Protein AF-A0A7S1RB06-F1 (afdb_monomer_lite)

Structure (mmCIF, N/CA/C/O backbone):
data_AF-A0A7S1RB06-F1
#
_entry.id   AF-A0A7S1RB06-F1
#
loop_
_atom_site.group_PDB
_atom_site.id
_atom_site.type_symbol
_atom_site.label_atom_id
_atom_site.label_alt_id
_atom_site.label_comp_id
_atom_site.label_asym_id
_atom_site.label_entity_id
_atom_site.label_seq_id
_atom_site.pdbx_PDB_ins_code
_atom_site.Cartn_x
_atom_site.Cartn_y
_atom_site.Cartn_z
_atom_site.occupancy
_atom_site.B_iso_or_equiv
_atom_site.auth_seq_id
_atom_site.auth_comp_id
_atom_site.auth_asym_id
_atom_site.auth_atom_id
_atom_site.pdbx_PDB_model_num
ATOM 1 N N . PHE A 1 1 ? 2.284 -8.587 -9.900 1.00 70.44 1 PHE A N 1
ATOM 2 C CA . PHE A 1 1 ? 1.677 -8.704 -11.245 1.00 70.44 1 PHE A CA 1
ATOM 3 C C . PHE A 1 1 ? 0.975 -7.401 -11.587 1.00 70.44 1 PHE A C 1
ATOM 5 O O . PHE A 1 1 ? 0.331 -6.863 -10.701 1.00 70.44 1 PHE A O 1
ATOM 12 N N . SER A 1 2 ? 1.090 -6.909 -12.823 1.00 77.81 2 SER A N 1
ATOM 13 C CA . SER A 1 2 ? 0.373 -5.729 -13.331 1.00 77.81 2 SER A CA 1
ATOM 14 C C . SER A 1 2 ? 0.086 -5.860 -14.829 1.00 77.81 2 SER A C 1
ATOM 16 O O . SER A 1 2 ? 0.966 -6.301 -15.564 1.00 77.81 2 SER A O 1
ATOM 18 N N . LYS A 1 3 ? -1.117 -5.483 -15.293 1.00 77.31 3 LYS A N 1
ATOM 19 C CA . LYS A 1 3 ? -1.528 -5.516 -16.718 1.00 77.31 3 LYS A CA 1
ATOM 20 C C . LYS A 1 3 ? -1.156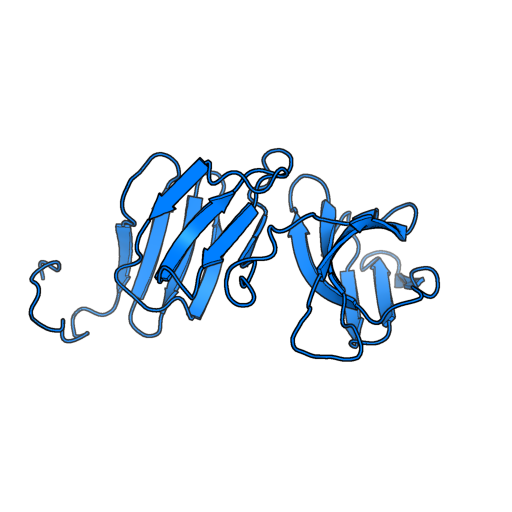 -6.823 -17.445 1.00 77.31 3 LYS A C 1
ATOM 22 O O . LYS A 1 3 ? -0.636 -6.814 -18.556 1.00 77.31 3 LYS A O 1
ATOM 27 N N . GLY A 1 4 ? -1.368 -7.964 -16.786 1.00 79.00 4 GLY A N 1
ATOM 28 C CA . GLY A 1 4 ? -1.037 -9.285 -17.335 1.00 79.00 4 GLY A CA 1
ATOM 29 C C . GLY A 1 4 ? 0.453 -9.645 -17.334 1.00 79.00 4 GLY A C 1
ATOM 30 O O . GLY A 1 4 ? 0.798 -10.718 -17.806 1.00 79.00 4 GLY A O 1
ATOM 31 N N . ARG A 1 5 ? 1.332 -8.803 -16.779 1.00 82.50 5 ARG A N 1
ATOM 32 C CA . ARG A 1 5 ? 2.780 -9.033 -16.682 1.00 82.50 5 ARG A CA 1
ATOM 33 C C . ARG A 1 5 ? 3.203 -9.309 -15.236 1.00 82.50 5 ARG A C 1
ATOM 35 O O . ARG A 1 5 ? 2.733 -8.669 -14.289 1.00 82.50 5 ARG A O 1
ATOM 42 N N . LEU A 1 6 ? 4.106 -10.265 -15.050 1.00 83.31 6 LEU A N 1
ATOM 43 C CA . LEU A 1 6 ? 4.879 -10.440 -13.824 1.00 83.31 6 LEU A CA 1
ATOM 44 C C . LEU A 1 6 ? 5.993 -9.399 -13.802 1.00 83.31 6 LEU A C 1
ATOM 46 O O . LEU A 1 6 ? 6.646 -9.185 -14.815 1.00 83.31 6 LEU A O 1
ATOM 50 N N . LEU A 1 7 ? 6.206 -8.766 -12.654 1.00 79.94 7 LEU A N 1
ATOM 51 C CA . LEU A 1 7 ? 7.289 -7.814 -12.445 1.00 79.94 7 LEU A CA 1
ATOM 52 C C . LEU A 1 7 ? 8.265 -8.410 -11.451 1.00 79.94 7 LEU A C 1
ATOM 54 O O . LEU A 1 7 ? 7.847 -8.908 -10.406 1.00 79.94 7 LEU A O 1
ATOM 58 N N . VAL A 1 8 ? 9.544 -8.346 -11.791 1.00 77.62 8 VAL A N 1
ATOM 59 C CA . VAL A 1 8 ? 10.641 -8.799 -10.943 1.00 77.62 8 VAL A CA 1
ATOM 60 C C . VAL A 1 8 ? 11.629 -7.654 -10.857 1.00 77.62 8 VAL A C 1
ATOM 62 O O . VAL A 1 8 ? 12.024 -7.103 -11.880 1.00 77.62 8 VAL A O 1
ATOM 65 N N . SER A 1 9 ? 12.009 -7.279 -9.642 1.00 75.69 9 SER A N 1
ATOM 66 C CA . SER A 1 9 ? 13.041 -6.273 -9.432 1.00 75.69 9 SER A CA 1
ATOM 67 C C . SER A 1 9 ? 14.115 -6.844 -8.527 1.00 75.69 9 SER A C 1
ATOM 69 O O . SER A 1 9 ? 13.812 -7.265 -7.413 1.00 75.69 9 SER A O 1
ATOM 71 N N . ASP A 1 10 ? 15.363 -6.815 -8.982 1.00 66.19 10 ASP A N 1
ATOM 72 C CA . ASP A 1 10 ? 16.464 -6.618 -8.046 1.00 66.19 10 ASP A CA 1
ATOM 73 C C . ASP A 1 10 ? 16.608 -5.102 -7.867 1.00 66.19 10 ASP A C 1
ATOM 75 O O . ASP A 1 10 ? 16.176 -4.339 -8.727 1.00 66.19 10 ASP A O 1
ATOM 79 N N . CYS A 1 11 ? 17.144 -4.616 -6.751 1.00 64.12 11 CYS A N 1
ATOM 80 C CA . CYS A 1 11 ? 17.207 -3.178 -6.461 1.00 64.12 11 CYS A CA 1
ATOM 81 C C . CYS A 1 11 ? 17.937 -2.329 -7.526 1.00 64.12 11 CYS A C 1
ATOM 83 O O . CYS A 1 11 ? 18.066 -1.130 -7.325 1.00 64.12 11 CYS A O 1
ATOM 85 N N . LYS A 1 12 ? 18.461 -2.915 -8.610 1.00 65.38 12 LYS A N 1
ATOM 86 C CA . LYS A 1 12 ? 19.150 -2.240 -9.714 1.00 65.38 12 LYS A CA 1
ATOM 87 C C . LYS A 1 12 ? 18.320 -2.219 -10.995 1.00 65.38 12 LYS A C 1
ATOM 89 O O . LYS A 1 12 ? 18.473 -1.293 -11.786 1.00 65.38 12 LYS A O 1
ATOM 94 N N . ARG A 1 13 ? 17.469 -3.223 -11.219 1.00 70.94 13 ARG A N 1
ATOM 95 C CA . ARG A 1 13 ? 16.702 -3.367 -12.455 1.00 70.94 13 ARG A CA 1
ATOM 96 C C . ARG A 1 13 ? 15.334 -3.969 -12.190 1.00 70.94 13 ARG A C 1
ATOM 98 O O . ARG A 1 13 ? 15.214 -5.006 -11.545 1.00 70.94 13 ARG A O 1
ATOM 105 N N . THR A 1 14 ? 14.315 -3.375 -12.801 1.00 75.56 14 THR A N 1
ATOM 106 C CA . THR A 1 14 ? 12.987 -3.980 -12.911 1.00 75.56 14 THR A CA 1
ATOM 107 C C . THR A 1 14 ? 12.806 -4.579 -14.306 1.00 75.56 14 THR A C 1
ATOM 109 O O . THR A 1 14 ? 12.973 -3.903 -15.325 1.00 75.56 14 THR A O 1
ATOM 112 N N . VAL A 1 15 ? 12.453 -5.859 -14.353 1.00 81.75 15 VAL A N 1
ATOM 113 C CA . VAL A 1 15 ? 12.083 -6.590 -15.568 1.00 81.75 15 VAL A CA 1
ATOM 114 C C . VAL A 1 15 ? 10.623 -7.008 -15.500 1.00 81.75 15 VAL A C 1
ATOM 116 O O . VAL A 1 15 ? 10.042 -7.155 -14.420 1.00 81.75 15 VAL A O 1
ATOM 119 N N . TRP A 1 16 ? 10.027 -7.208 -16.667 1.00 85.00 16 TRP A N 1
ATOM 120 C CA . TRP A 1 16 ? 8.689 -7.753 -16.796 1.00 85.00 16 TRP A CA 1
ATOM 121 C C . TRP A 1 16 ? 8.700 -9.022 -17.639 1.00 85.00 16 TRP A C 1
ATOM 123 O O . TRP A 1 16 ? 9.498 -9.159 -18.566 1.00 85.00 16 TRP A O 1
ATOM 133 N N . VAL A 1 17 ? 7.785 -9.930 -17.318 1.00 85.88 17 VAL A N 1
ATOM 134 C CA . VAL A 1 17 ? 7.569 -11.190 -18.030 1.00 85.88 17 VAL A CA 1
ATOM 135 C C . VAL A 1 17 ? 6.073 -11.354 -18.269 1.00 85.88 17 VAL A C 1
ATOM 137 O O . VAL A 1 17 ? 5.280 -11.259 -17.335 1.00 85.88 17 VAL A O 1
ATOM 140 N N . ASP A 1 18 ? 5.664 -11.589 -19.508 1.00 85.56 18 ASP A N 1
ATOM 141 C CA . ASP A 1 18 ? 4.329 -12.080 -19.829 1.00 85.56 18 ASP A CA 1
ATOM 142 C C . ASP A 1 18 ? 4.291 -13.590 -19.530 1.00 85.56 18 ASP A C 1
ATOM 144 O O . ASP A 1 18 ? 4.948 -14.372 -20.220 1.00 85.56 18 ASP A O 1
ATOM 148 N N . PRO A 1 19 ? 3.540 -14.035 -18.509 1.00 80.94 19 PRO A N 1
ATOM 149 C CA . PRO A 1 19 ? 3.508 -15.435 -18.103 1.00 80.94 19 PRO A CA 1
ATOM 150 C C . PRO A 1 19 ? 2.809 -16.344 -19.125 1.00 80.94 19 PRO A C 1
ATOM 152 O O . PRO A 1 19 ? 2.935 -17.560 -19.026 1.00 80.94 19 PRO A O 1
ATOM 155 N N . ARG A 1 20 ? 2.043 -15.789 -20.077 1.00 86.12 20 ARG A N 1
ATOM 156 C CA . ARG A 1 20 ? 1.318 -16.565 -21.096 1.00 86.12 20 ARG A CA 1
ATOM 157 C C . ARG A 1 20 ? 2.177 -16.818 -22.323 1.00 86.12 20 ARG A C 1
ATOM 159 O O . ARG A 1 20 ? 2.113 -17.898 -22.897 1.00 86.12 20 ARG A O 1
ATOM 166 N N . THR A 1 21 ? 2.940 -15.811 -22.736 1.00 90.06 21 THR A N 1
ATOM 167 C CA . THR A 1 21 ? 3.745 -15.866 -23.966 1.00 90.06 21 THR A CA 1
ATOM 168 C C . THR A 1 21 ? 5.227 -16.113 -23.701 1.00 90.06 21 THR A C 1
ATOM 170 O O . THR A 1 21 ? 5.957 -16.469 -24.621 1.00 90.06 21 THR A O 1
ATOM 173 N N . GLY A 1 22 ? 5.690 -15.911 -22.465 1.00 84.94 22 GLY A N 1
ATOM 174 C CA . GLY A 1 22 ? 7.111 -15.911 -22.119 1.00 84.94 22 GLY A CA 1
ATOM 175 C C . GLY A 1 22 ? 7.860 -14.673 -22.618 1.00 84.94 22 GLY A C 1
ATOM 176 O O . GLY A 1 22 ? 9.070 -14.574 -22.417 1.00 84.94 22 GLY A O 1
ATOM 177 N N . ALA A 1 23 ? 7.172 -13.721 -23.261 1.00 85.06 23 ALA A N 1
ATOM 178 C CA . ALA A 1 23 ? 7.786 -12.479 -23.699 1.00 85.06 23 ALA A CA 1
ATOM 179 C C . ALA A 1 23 ? 8.300 -11.704 -22.484 1.00 85.06 23 ALA A C 1
ATOM 181 O O . ALA A 1 23 ? 7.605 -11.566 -21.479 1.00 85.06 23 ALA A O 1
ATOM 182 N N . GLN A 1 24 ? 9.512 -11.177 -22.584 1.00 86.06 24 GLN A N 1
ATOM 183 C CA . GLN A 1 24 ? 10.132 -10.418 -21.509 1.00 86.06 24 GLN A CA 1
ATOM 184 C C . GLN A 1 24 ? 10.671 -9.097 -22.028 1.00 86.06 24 GLN A C 1
ATOM 186 O O . GLN A 1 24 ? 11.041 -8.964 -23.196 1.00 86.06 24 GLN A O 1
ATOM 191 N N . GLY A 1 25 ? 10.772 -8.134 -21.127 1.00 79.94 25 GLY A N 1
ATOM 192 C CA . GLY A 1 25 ? 11.461 -6.887 -21.385 1.00 79.94 25 GLY A CA 1
ATOM 193 C C . GLY A 1 25 ? 11.986 -6.292 -20.093 1.00 79.94 25 GLY A C 1
ATOM 194 O O . GLY A 1 25 ? 11.611 -6.684 -18.988 1.00 79.94 25 GLY A O 1
ATOM 195 N N . ALA A 1 26 ? 12.877 -5.328 -20.235 1.00 73.38 26 ALA A N 1
ATOM 196 C CA . ALA A 1 26 ? 13.285 -4.488 -19.129 1.00 73.38 26 ALA A CA 1
ATOM 197 C C . ALA A 1 26 ? 12.680 -3.107 -19.317 1.00 73.38 26 ALA A C 1
ATOM 199 O O . ALA A 1 26 ? 12.458 -2.678 -20.453 1.00 73.38 26 ALA A O 1
ATOM 200 N N . GLY A 1 27 ? 12.455 -2.410 -18.209 1.00 63.72 27 GLY A N 1
ATOM 201 C CA . GLY A 1 27 ? 12.364 -0.965 -18.304 1.00 63.72 27 GLY A CA 1
ATOM 202 C C . GLY A 1 27 ? 13.617 -0.385 -18.927 1.00 63.72 27 GLY A C 1
ATOM 203 O O . GLY A 1 27 ? 14.691 -0.987 -18.828 1.00 63.72 27 GLY A O 1
ATOM 204 N N . ALA A 1 28 ? 13.474 0.777 -19.569 1.00 56.31 28 ALA A N 1
ATOM 205 C CA . ALA A 1 28 ? 14.625 1.621 -19.868 1.00 56.31 28 ALA A CA 1
ATOM 206 C C . ALA A 1 28 ? 15.500 1.703 -18.610 1.00 56.31 28 ALA A C 1
ATOM 208 O O . ALA A 1 28 ? 14.946 1.712 -17.510 1.00 56.31 28 ALA A O 1
ATOM 209 N N . GLU A 1 29 ? 16.830 1.702 -18.765 1.00 53.75 29 GLU A N 1
ATOM 210 C CA . GLU A 1 29 ? 17.752 1.870 -17.639 1.00 53.75 29 GLU A CA 1
ATOM 211 C C . GLU A 1 29 ? 17.334 3.113 -16.863 1.00 53.75 29 GLU A C 1
ATOM 213 O O . GLU A 1 29 ? 17.559 4.251 -17.278 1.00 53.75 29 GLU A O 1
ATOM 218 N N . THR A 1 30 ? 16.622 2.895 -15.765 1.00 53.47 30 THR A N 1
ATOM 219 C CA . THR A 1 30 ? 16.198 3.980 -14.914 1.00 53.47 30 THR A CA 1
ATOM 220 C C . THR A 1 30 ? 17.470 4.529 -14.287 1.00 53.47 30 THR A C 1
ATOM 222 O O . THR A 1 30 ? 18.250 3.750 -13.734 1.00 53.47 30 THR A O 1
ATOM 225 N N . PRO A 1 31 ? 17.712 5.847 -14.355 1.00 51.81 31 PRO A N 1
ATOM 226 C CA . PRO A 1 31 ? 18.958 6.446 -13.877 1.00 51.81 31 PRO A CA 1
ATOM 227 C C . PRO A 1 31 ? 19.175 6.263 -12.365 1.00 51.81 31 PRO A C 1
ATOM 229 O O . PRO A 1 31 ? 20.254 6.548 -11.854 1.00 51.81 31 PRO A O 1
ATOM 232 N N . SER A 1 32 ? 18.161 5.776 -11.648 1.00 57.62 32 SER A N 1
ATOM 233 C CA . SER A 1 32 ? 18.187 5.477 -10.223 1.00 57.62 32 SER A CA 1
ATOM 234 C C . SER A 1 32 ? 17.749 4.032 -9.943 1.00 57.62 32 SER A C 1
ATOM 236 O O . SER A 1 32 ? 16.794 3.562 -10.564 1.00 57.62 32 SER A O 1
ATOM 238 N N . PRO A 1 33 ? 18.387 3.342 -8.981 1.00 65.44 33 PRO A N 1
ATOM 239 C CA . PRO A 1 33 ? 17.925 2.046 -8.513 1.00 65.44 33 PRO A CA 1
ATOM 240 C C . PRO A 1 33 ? 16.522 2.173 -7.905 1.00 65.44 33 PRO A C 1
ATOM 242 O O . PRO A 1 33 ? 16.256 3.073 -7.104 1.00 65.44 33 PRO A O 1
ATOM 245 N N . HIS A 1 34 ? 15.620 1.273 -8.290 1.00 69.88 34 HIS A N 1
ATOM 246 C CA . HIS A 1 34 ? 14.243 1.242 -7.808 1.00 69.88 34 HIS A CA 1
ATOM 247 C C . HIS A 1 34 ? 13.958 -0.080 -7.097 1.00 69.88 34 HIS A C 1
ATOM 249 O O . HIS A 1 34 ? 14.398 -1.143 -7.539 1.00 69.88 34 HIS A O 1
ATOM 255 N N . ARG A 1 35 ? 13.185 -0.020 -6.011 1.00 74.44 35 ARG A N 1
ATOM 256 C CA . ARG A 1 35 ? 12.575 -1.197 -5.382 1.00 74.44 35 ARG A CA 1
ATOM 257 C C . ARG A 1 35 ? 11.084 -1.185 -5.666 1.00 74.44 35 ARG A C 1
ATOM 259 O O . ARG A 1 35 ? 10.418 -0.185 -5.411 1.00 74.44 35 ARG A O 1
ATOM 266 N N . LEU A 1 36 ? 10.572 -2.285 -6.210 1.00 74.38 36 LEU A N 1
ATOM 267 C CA . LEU A 1 36 ? 9.138 -2.470 -6.396 1.00 74.38 36 LEU A CA 1
ATOM 268 C C . LEU A 1 36 ? 8.467 -2.601 -5.027 1.00 74.38 36 LEU A C 1
ATOM 270 O O . LEU A 1 36 ? 8.826 -3.490 -4.261 1.00 74.38 36 LEU A O 1
ATOM 274 N N . GLU A 1 37 ? 7.516 -1.714 -4.742 1.00 75.19 37 GLU A N 1
ATOM 275 C CA . GLU A 1 37 ? 6.789 -1.692 -3.467 1.00 75.19 37 GLU A CA 1
ATOM 276 C C . GLU A 1 37 ? 5.395 -2.292 -3.631 1.00 75.19 37 GLU A C 1
ATOM 278 O O . GLU A 1 37 ? 4.999 -3.206 -2.915 1.00 75.19 37 GLU A O 1
ATOM 283 N N . SER A 1 38 ? 4.631 -1.787 -4.603 1.00 75.06 38 SER A N 1
ATOM 284 C CA . SER A 1 38 ? 3.219 -2.136 -4.736 1.00 75.06 38 SER A CA 1
ATOM 285 C C . SER A 1 38 ? 2.712 -1.952 -6.163 1.00 75.06 38 SER A C 1
ATOM 287 O O . SER A 1 38 ? 3.318 -1.254 -6.979 1.00 75.06 38 SER A O 1
ATOM 289 N N . VAL A 1 39 ? 1.570 -2.571 -6.461 1.00 74.19 39 VAL A N 1
ATOM 290 C CA . VAL A 1 39 ? 0.853 -2.433 -7.731 1.00 74.19 39 VAL A CA 1
ATOM 291 C C . VAL A 1 39 ? -0.593 -2.062 -7.437 1.00 74.19 39 VAL A C 1
ATOM 293 O O . VAL A 1 39 ? -1.250 -2.723 -6.636 1.00 74.19 39 VAL A O 1
ATOM 296 N N . ASN A 1 40 ? -1.105 -1.039 -8.116 1.00 73.12 40 ASN A N 1
ATOM 297 C CA . ASN A 1 40 ? -2.524 -0.724 -8.117 1.00 73.12 40 ASN A CA 1
ATOM 298 C C . ASN A 1 40 ? -3.272 -1.793 -8.942 1.00 73.12 40 ASN A C 1
ATOM 300 O O . ASN A 1 40 ? -3.059 -1.878 -10.155 1.00 73.12 40 ASN A O 1
ATOM 304 N N . PRO A 1 41 ? -4.143 -2.614 -8.328 1.00 66.25 41 PRO A N 1
ATOM 305 C CA . PRO A 1 41 ? -4.800 -3.719 -9.024 1.00 66.25 41 PRO A CA 1
ATOM 306 C C . PRO A 1 41 ? -5.834 -3.254 -10.061 1.00 66.25 41 PRO A C 1
ATOM 308 O O . PRO A 1 41 ? -6.178 -4.026 -10.952 1.00 66.25 41 PRO A O 1
ATOM 311 N N . VAL A 1 42 ? -6.316 -2.010 -9.960 1.00 67.19 42 VAL A N 1
ATOM 312 C CA . VAL A 1 42 ? -7.327 -1.435 -10.858 1.00 67.19 42 VAL A CA 1
ATOM 313 C C . VAL A 1 42 ? -6.663 -0.772 -12.062 1.00 67.19 42 VAL A C 1
ATOM 315 O O . VAL A 1 42 ? -6.984 -1.089 -13.205 1.00 67.19 42 VAL A O 1
ATOM 318 N N . THR A 1 43 ? -5.712 0.135 -11.821 1.00 72.06 43 THR A N 1
ATOM 319 C CA . THR A 1 43 ? -5.066 0.915 -12.895 1.00 72.06 43 THR A CA 1
ATOM 320 C C . THR A 1 43 ? -3.865 0.194 -13.513 1.00 72.06 43 THR A C 1
ATOM 322 O O . THR A 1 43 ? -3.438 0.511 -14.627 1.00 72.06 43 THR A O 1
ATOM 325 N N . GLY A 1 44 ? -3.294 -0.780 -12.800 1.00 72.38 44 GLY A N 1
ATOM 326 C CA . GLY A 1 44 ? -2.026 -1.410 -13.157 1.00 72.38 44 GLY A CA 1
ATOM 327 C C . GLY A 1 44 ? -0.810 -0.495 -12.965 1.00 72.38 44 GLY A C 1
ATOM 328 O O . GLY A 1 44 ? 0.284 -0.817 -13.438 1.00 72.38 44 GLY A O 1
ATOM 329 N N . GLU A 1 45 ? -0.966 0.652 -12.304 1.00 76.56 45 GLU A N 1
ATOM 330 C CA . GLU A 1 45 ? 0.170 1.497 -11.935 1.00 76.56 45 GLU A CA 1
ATOM 331 C C . GLU A 1 45 ? 1.066 0.785 -10.922 1.00 76.56 45 GLU A C 1
ATOM 333 O O . GLU A 1 45 ? 0.596 0.060 -10.045 1.00 76.56 45 GLU A O 1
ATOM 338 N N . VAL A 1 46 ? 2.371 1.010 -11.032 1.00 78.06 46 VAL A N 1
ATOM 339 C CA . VAL A 1 46 ? 3.367 0.407 -10.144 1.00 78.06 46 VAL A CA 1
ATOM 340 C C . VAL A 1 46 ? 4.013 1.505 -9.320 1.00 78.06 46 VAL A C 1
ATOM 342 O O . VAL A 1 46 ? 4.471 2.502 -9.878 1.00 78.06 46 VAL A O 1
ATOM 345 N N . LEU A 1 47 ? 4.060 1.320 -8.003 1.00 76.94 47 LEU A N 1
ATOM 346 C CA . LEU A 1 47 ? 4.835 2.170 -7.108 1.00 76.94 47 LEU A CA 1
ATOM 347 C C . LEU A 1 47 ? 6.220 1.584 -6.929 1.00 76.94 47 LEU A C 1
ATOM 349 O O . LEU A 1 47 ? 6.374 0.405 -6.593 1.00 76.94 47 LEU A O 1
ATOM 353 N N . VAL A 1 48 ? 7.211 2.448 -7.078 1.00 76.50 48 VAL A N 1
ATOM 354 C CA . VAL A 1 48 ? 8.584 2.136 -6.725 1.00 76.50 48 VAL A CA 1
ATOM 355 C C . VAL A 1 48 ? 9.119 3.110 -5.692 1.00 76.50 48 VAL A C 1
ATOM 357 O O . VAL A 1 48 ? 8.800 4.302 -5.711 1.00 76.50 48 VAL A O 1
ATOM 360 N N . ALA A 1 49 ? 9.959 2.592 -4.805 1.00 75.19 49 ALA A N 1
ATOM 361 C CA . ALA A 1 49 ? 10.840 3.398 -3.984 1.00 75.19 49 ALA A CA 1
ATOM 362 C C . ALA A 1 49 ? 12.127 3.682 -4.771 1.00 75.19 49 ALA A C 1
ATOM 364 O O . ALA A 1 49 ? 12.791 2.767 -5.260 1.00 75.19 49 ALA A O 1
ATOM 365 N N . ASN A 1 50 ? 12.470 4.957 -4.903 1.00 73.88 50 ASN A N 1
ATOM 366 C CA . ASN A 1 50 ? 13.715 5.442 -5.479 1.00 73.88 50 ASN A CA 1
ATOM 367 C C . ASN A 1 50 ? 14.807 5.318 -4.419 1.00 73.88 50 ASN A C 1
ATOM 369 O O . ASN A 1 50 ? 14.821 6.058 -3.429 1.00 73.88 50 ASN A O 1
ATOM 373 N N . ILE A 1 51 ? 15.729 4.386 -4.631 1.00 67.06 51 ILE A N 1
ATOM 374 C CA . ILE A 1 51 ? 16.852 4.153 -3.735 1.00 67.06 51 ILE A CA 1
ATOM 375 C C . ILE A 1 51 ? 17.971 5.113 -4.153 1.00 67.06 51 ILE A C 1
ATOM 377 O O . ILE A 1 51 ? 18.807 4.803 -4.996 1.00 67.06 51 ILE A O 1
ATOM 381 N N . GLY A 1 52 ? 17.978 6.322 -3.589 1.00 62.41 52 GLY A N 1
ATOM 382 C CA . GLY A 1 52 ? 19.175 7.165 -3.610 1.00 62.41 52 GLY A CA 1
ATOM 383 C C . GLY A 1 52 ? 20.294 6.541 -2.764 1.00 62.41 52 GLY A C 1
ATOM 384 O O . GLY A 1 52 ? 20.035 5.711 -1.895 1.00 62.41 52 GLY A O 1
ATOM 385 N N . SER A 1 53 ? 21.548 6.960 -2.963 1.00 46.38 53 SER A N 1
ATOM 386 C CA . SER A 1 53 ? 22.724 6.440 -2.235 1.00 46.38 53 SER A CA 1
ATOM 387 C C . SER A 1 53 ? 22.743 6.738 -0.724 1.00 46.38 53 SER A C 1
ATOM 389 O O . SER A 1 53 ? 23.716 6.415 -0.048 1.00 46.38 53 SER A O 1
ATOM 391 N N . ALA A 1 54 ? 21.690 7.349 -0.178 1.00 51.09 54 ALA A N 1
ATOM 392 C CA . ALA A 1 54 ? 21.517 7.585 1.245 1.00 51.09 54 ALA A CA 1
ATOM 393 C C . ALA A 1 54 ? 20.132 7.086 1.679 1.00 51.09 54 ALA A C 1
ATOM 395 O O . ALA A 1 54 ? 19.106 7.623 1.265 1.00 51.09 54 ALA A O 1
ATOM 396 N N . VAL A 1 55 ? 20.131 6.083 2.560 1.00 49.31 55 VAL A N 1
ATOM 397 C CA . VAL A 1 55 ? 18.957 5.424 3.169 1.00 49.31 55 VAL A CA 1
ATOM 398 C C . VAL A 1 55 ? 17.966 6.421 3.800 1.00 49.31 55 VAL A C 1
ATOM 400 O O . VAL A 1 55 ? 16.797 6.102 3.979 1.00 49.31 55 VAL A O 1
ATOM 403 N N . ALA A 1 56 ? 18.407 7.647 4.095 1.00 49.78 56 ALA A N 1
ATOM 404 C CA . ALA A 1 56 ? 17.608 8.680 4.747 1.00 49.78 56 ALA A CA 1
ATOM 405 C C . ALA A 1 56 ? 16.559 9.368 3.848 1.00 49.78 56 ALA A C 1
ATOM 407 O O . ALA A 1 56 ? 15.614 9.932 4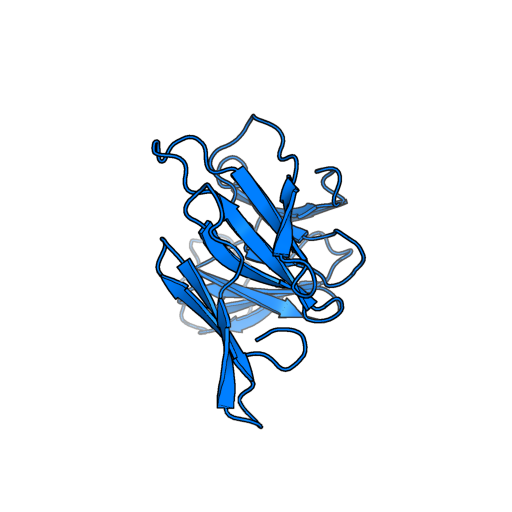.386 1.00 49.78 56 ALA A O 1
ATOM 408 N N . ASN A 1 57 ? 16.686 9.319 2.513 1.00 56.16 57 ASN A N 1
ATOM 409 C CA . ASN A 1 57 ? 15.804 10.057 1.593 1.00 56.16 57 ASN A CA 1
ATOM 410 C C . ASN A 1 57 ? 15.219 9.143 0.508 1.00 56.16 57 ASN A C 1
ATOM 412 O O . ASN A 1 57 ? 15.448 9.346 -0.688 1.00 56.16 57 ASN A O 1
ATOM 416 N N . LEU A 1 58 ? 14.460 8.124 0.918 1.00 59.62 58 LEU A N 1
ATOM 417 C CA . LEU A 1 58 ? 13.609 7.403 -0.025 1.00 59.62 58 LEU A CA 1
ATOM 418 C C . LEU A 1 58 ? 12.585 8.390 -0.595 1.00 59.62 58 LEU A C 1
ATOM 420 O O . LEU A 1 58 ? 11.879 9.081 0.137 1.00 59.62 58 LEU A O 1
ATOM 424 N N . SER A 1 59 ? 12.543 8.489 -1.919 1.00 68.19 59 SER A N 1
ATOM 425 C CA . SER A 1 59 ? 11.450 9.147 -2.633 1.00 68.19 59 SER A CA 1
ATOM 426 C C . SER A 1 59 ? 10.670 8.083 -3.384 1.00 68.19 59 SER A C 1
ATOM 428 O O . SER A 1 59 ? 11.197 7.010 -3.654 1.00 68.19 59 SER A O 1
ATOM 430 N N . TRP A 1 60 ? 9.413 8.348 -3.715 1.00 75.69 60 TRP A N 1
ATOM 431 C CA . TRP A 1 60 ? 8.587 7.378 -4.422 1.00 75.69 60 TRP A CA 1
ATOM 432 C C . TRP A 1 60 ? 8.251 7.890 -5.807 1.00 75.69 60 TRP A C 1
ATOM 434 O O . TRP A 1 60 ? 8.163 9.097 -6.057 1.00 75.69 60 TRP A O 1
ATOM 444 N N . SER A 1 61 ? 8.074 6.969 -6.738 1.00 77.31 61 SER A N 1
ATOM 445 C CA . SER A 1 61 ? 7.641 7.289 -8.090 1.00 77.31 61 SER A CA 1
ATOM 446 C C . SER A 1 61 ? 6.664 6.244 -8.587 1.00 77.31 61 SER A C 1
ATOM 448 O O . SER A 1 61 ? 6.750 5.066 -8.242 1.00 77.31 61 SER A O 1
ATOM 450 N N . LYS A 1 62 ? 5.710 6.693 -9.395 1.00 79.00 62 LYS A N 1
ATOM 451 C CA . LYS A 1 62 ? 4.881 5.798 -10.192 1.00 79.00 62 LYS A CA 1
ATOM 452 C C . LYS A 1 62 ? 5.632 5.457 -11.468 1.00 79.00 62 LYS A C 1
ATOM 454 O O . LYS A 1 62 ? 6.209 6.356 -12.076 1.00 79.00 62 LYS A O 1
ATOM 459 N N . ILE A 1 63 ? 5.585 4.198 -11.886 1.00 78.25 63 ILE A N 1
ATOM 460 C CA . ILE A 1 63 ? 6.057 3.766 -13.202 1.00 78.25 63 ILE A CA 1
ATOM 461 C C . ILE A 1 63 ? 4.843 3.513 -14.090 1.00 78.25 63 ILE A C 1
ATOM 463 O O . ILE A 1 63 ? 3.987 2.679 -13.774 1.00 78.25 63 ILE A O 1
ATOM 467 N N . ASN A 1 64 ? 4.780 4.212 -15.223 1.00 77.12 64 ASN A N 1
ATOM 468 C CA . ASN A 1 64 ? 3.876 3.840 -16.301 1.00 77.12 64 ASN A CA 1
ATOM 469 C C . ASN A 1 64 ? 4.435 2.591 -16.998 1.00 77.12 64 ASN A C 1
ATOM 471 O O . ASN A 1 64 ? 5.504 2.638 -17.590 1.00 77.12 64 ASN A O 1
ATOM 475 N N . MET A 1 65 ? 3.718 1.472 -16.945 1.00 73.31 65 MET A N 1
ATOM 476 C CA . MET A 1 65 ? 4.208 0.189 -17.470 1.00 73.31 65 MET A CA 1
ATOM 477 C C . MET A 1 65 ? 4.277 0.090 -19.000 1.00 73.31 65 MET A C 1
ATOM 479 O O . MET A 1 65 ? 4.872 -0.856 -19.522 1.00 73.31 65 MET A O 1
ATOM 483 N N . ASP A 1 66 ? 3.658 1.029 -19.712 1.00 73.94 66 ASP A N 1
ATOM 484 C CA . ASP A 1 66 ? 3.653 1.068 -21.173 1.00 73.94 66 ASP A CA 1
ATOM 485 C C . ASP A 1 66 ? 4.809 1.929 -21.698 1.00 73.94 66 ASP A C 1
ATOM 487 O O . ASP A 1 66 ? 5.452 1.561 -22.679 1.00 73.94 66 ASP A O 1
ATOM 491 N N . THR A 1 67 ? 5.120 3.038 -21.016 1.00 75.88 67 THR A N 1
ATOM 492 C CA . THR A 1 67 ? 6.172 3.986 -21.431 1.00 75.88 67 THR A CA 1
ATOM 493 C C . THR A 1 67 ? 7.440 3.942 -20.585 1.00 75.88 67 THR A C 1
ATOM 495 O O . THR A 1 67 ? 8.442 4.536 -20.968 1.00 75.88 67 THR A O 1
ATOM 498 N N . TRP A 1 68 ? 7.402 3.284 -19.426 1.00 73.44 68 TRP A N 1
ATOM 499 C CA . TRP A 1 68 ? 8.436 3.317 -18.382 1.00 73.44 68 TRP A CA 1
ATOM 500 C C . TRP A 1 68 ? 8.751 4.706 -17.825 1.00 73.44 68 T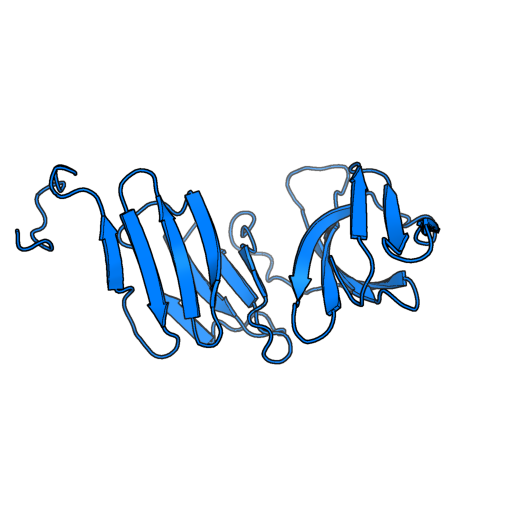RP A C 1
ATOM 502 O O . TRP A 1 68 ? 9.708 4.869 -17.070 1.00 73.44 68 TRP A O 1
ATOM 512 N N . ALA A 1 69 ? 7.925 5.705 -18.142 1.00 77.94 69 ALA A N 1
ATOM 513 C CA . ALA A 1 69 ? 8.056 7.033 -17.575 1.00 77.94 69 ALA A CA 1
ATOM 514 C C . ALA A 1 69 ? 7.804 6.982 -16.065 1.00 77.94 69 ALA A C 1
ATOM 516 O O . ALA A 1 69 ? 6.840 6.357 -15.603 1.00 77.94 69 ALA A O 1
ATOM 517 N N . THR A 1 70 ? 8.671 7.655 -15.312 1.00 77.12 70 THR A N 1
ATOM 518 C CA . THR A 1 70 ? 8.535 7.799 -13.868 1.00 77.12 70 THR A CA 1
ATOM 519 C C . THR A 1 70 ? 7.913 9.149 -13.531 1.00 77.12 70 THR A C 1
ATOM 521 O O . THR A 1 70 ? 8.343 10.192 -14.022 1.00 77.12 70 THR A O 1
ATOM 524 N N . THR A 1 71 ? 6.895 9.134 -12.674 1.00 80.56 71 THR A N 1
ATOM 525 C CA . THR A 1 71 ? 6.271 10.355 -12.150 1.00 80.56 71 THR A CA 1
ATOM 526 C C . THR A 1 71 ? 6.521 10.424 -10.645 1.00 80.56 71 THR A C 1
ATOM 528 O O . THR A 1 71 ? 6.065 9.527 -9.925 1.00 80.56 71 THR A O 1
ATOM 531 N N . PRO A 1 72 ? 7.232 11.452 -10.141 1.00 77.00 72 PRO A N 1
ATOM 532 C CA . PRO A 1 72 ? 7.485 11.603 -8.715 1.00 77.00 72 PRO A CA 1
ATOM 533 C C . PRO A 1 72 ? 6.192 11.712 -7.912 1.00 77.00 72 PRO A C 1
ATOM 535 O O . PRO A 1 72 ? 5.297 12.488 -8.244 1.00 77.00 72 PRO A O 1
ATOM 538 N N . VAL A 1 73 ? 6.134 10.985 -6.802 1.00 73.62 73 VAL A N 1
ATOM 539 C CA . VAL A 1 73 ? 5.073 11.109 -5.807 1.00 73.62 73 VAL A CA 1
ATOM 540 C C . VAL A 1 73 ? 5.588 12.040 -4.717 1.00 73.62 73 VAL A C 1
ATOM 542 O O . VAL A 1 73 ? 6.491 11.685 -3.958 1.00 73.62 73 VAL A O 1
ATOM 545 N N . LYS A 1 74 ? 5.041 13.258 -4.642 1.00 63.19 74 LYS A N 1
ATOM 546 C CA . LYS A 1 74 ? 5.394 14.198 -3.572 1.00 63.19 74 LYS A CA 1
ATOM 547 C C . LYS A 1 74 ? 4.859 13.670 -2.241 1.00 63.19 74 LYS A C 1
ATOM 549 O O . LYS A 1 74 ? 3.655 13.692 -1.996 1.00 63.19 74 LYS A O 1
ATOM 554 N N . LEU A 1 75 ? 5.763 13.227 -1.373 1.00 56.66 75 LEU A N 1
ATOM 555 C CA . LEU A 1 75 ? 5.491 13.070 0.054 1.00 56.66 75 LEU A CA 1
ATOM 556 C C . LEU A 1 75 ? 6.019 14.310 0.780 1.00 56.66 75 LEU A C 1
ATOM 558 O O . LEU A 1 75 ? 7.057 14.854 0.398 1.00 56.66 75 LEU A O 1
ATOM 562 N N . ARG A 1 76 ? 5.286 14.814 1.780 1.00 49.38 76 ARG A N 1
ATOM 563 C CA . ARG A 1 76 ? 5.756 15.973 2.552 1.00 49.38 76 ARG A CA 1
ATOM 564 C C . ARG A 1 76 ? 7.025 15.591 3.338 1.00 49.38 76 ARG A C 1
ATOM 566 O O . ARG A 1 76 ? 7.090 14.460 3.806 1.00 49.38 76 ARG A O 1
ATOM 573 N N . PRO A 1 77 ? 8.000 16.506 3.516 1.00 40.41 77 PRO A N 1
ATOM 574 C CA . PRO A 1 77 ? 9.340 16.173 4.020 1.00 40.41 77 PRO A CA 1
ATOM 575 C C . PRO A 1 77 ? 9.445 15.995 5.542 1.00 40.41 77 PRO A C 1
ATOM 577 O O . PRO A 1 77 ? 10.550 15.866 6.056 1.00 40.41 77 PRO A O 1
ATOM 580 N N . CYS A 1 78 ? 8.333 16.028 6.275 1.00 37.59 78 CYS A N 1
ATOM 581 C CA . CYS A 1 78 ? 8.334 15.744 7.705 1.00 37.59 78 CYS A CA 1
ATOM 582 C C . CYS A 1 78 ? 7.741 14.360 7.932 1.00 37.59 78 CYS A C 1
ATOM 584 O O . CYS A 1 78 ? 6.694 14.058 7.367 1.00 37.59 78 CYS A O 1
ATOM 586 N N . GLU A 1 79 ? 8.373 13.620 8.840 1.00 37.88 79 GLU A N 1
ATOM 587 C CA . GLU A 1 79 ? 8.008 12.298 9.360 1.00 37.88 79 GLU A CA 1
ATOM 588 C C . GLU A 1 79 ? 8.714 11.129 8.664 1.00 37.88 79 GLU A C 1
ATOM 590 O O . GLU A 1 79 ? 8.691 10.971 7.446 1.00 37.88 79 GLU A O 1
ATOM 595 N N . GLU A 1 80 ? 9.397 10.351 9.508 1.00 41.78 80 GLU A N 1
ATOM 596 C CA . GLU A 1 80 ? 10.096 9.096 9.244 1.00 41.78 80 GLU A CA 1
ATOM 597 C C . GLU A 1 80 ? 9.449 8.287 8.121 1.00 41.78 80 GLU A C 1
ATOM 599 O O . GLU A 1 80 ? 8.236 8.086 8.138 1.00 41.78 80 GLU A O 1
ATOM 604 N N . VAL A 1 81 ? 10.291 7.835 7.181 1.00 45.00 81 VAL A N 1
ATOM 605 C CA . VAL A 1 81 ? 10.005 6.932 6.054 1.00 45.00 81 VAL A CA 1
ATOM 606 C C . VAL A 1 81 ? 8.643 6.238 6.208 1.00 45.00 81 VAL A C 1
ATOM 608 O O . VAL A 1 81 ? 8.550 5.228 6.907 1.00 45.00 81 VAL A O 1
ATOM 611 N N . PRO A 1 82 ? 7.564 6.780 5.614 1.00 50.84 82 PRO A N 1
ATOM 612 C CA . PRO A 1 82 ? 6.282 6.109 5.662 1.00 50.84 82 PRO A CA 1
ATOM 613 C C . PRO A 1 82 ? 6.392 4.841 4.825 1.00 50.84 82 PRO A C 1
ATOM 615 O O . PRO A 1 82 ? 6.621 4.914 3.615 1.00 50.84 82 PRO A O 1
ATOM 618 N N . ASP A 1 83 ? 6.188 3.689 5.457 1.00 64.50 83 ASP A N 1
ATOM 619 C CA . ASP A 1 83 ? 5.916 2.461 4.724 1.00 64.50 83 ASP A CA 1
ATOM 620 C C . ASP A 1 83 ? 4.551 2.658 4.065 1.00 64.50 83 ASP A C 1
ATOM 622 O O . ASP A 1 83 ? 3.488 2.527 4.684 1.00 64.50 83 ASP A O 1
ATOM 626 N N . ILE A 1 84 ? 4.573 3.097 2.805 1.00 65.50 84 ILE A N 1
ATOM 627 C CA . ILE A 1 84 ? 3.398 3.019 1.951 1.00 65.50 84 ILE A CA 1
ATOM 628 C C . ILE A 1 84 ? 3.098 1.534 1.829 1.00 65.50 84 ILE A C 1
ATOM 630 O O . ILE A 1 84 ? 3.860 0.791 1.220 1.00 65.50 84 ILE A O 1
ATOM 634 N N . LEU A 1 85 ? 1.991 1.118 2.430 1.00 73.06 85 LEU A N 1
ATOM 635 C CA . LEU A 1 85 ? 1.625 -0.283 2.483 1.00 73.06 85 LEU A CA 1
ATOM 636 C C . LEU A 1 85 ? 0.991 -0.696 1.153 1.00 73.06 85 LEU A C 1
ATOM 638 O O . LEU A 1 85 ? 1.322 -1.742 0.604 1.00 73.06 85 LEU A O 1
ATOM 642 N N . LEU A 1 86 ? 0.043 0.101 0.641 1.00 78.44 86 LEU A N 1
ATOM 643 C CA . LEU A 1 86 ? -0.861 -0.317 -0.438 1.00 78.44 86 LEU A CA 1
ATOM 644 C C . LEU A 1 86 ? -1.425 0.891 -1.210 1.00 78.44 86 LEU A C 1
ATOM 646 O O . LEU A 1 86 ? -1.564 1.979 -0.652 1.00 78.44 86 LEU A O 1
ATOM 650 N N . PHE A 1 87 ? -1.857 0.695 -2.458 1.00 79.88 87 PHE A N 1
ATOM 651 C CA . PHE A 1 87 ? -2.825 1.593 -3.116 1.00 79.88 87 PHE A CA 1
ATOM 652 C C . PHE A 1 87 ? -4.252 1.188 -2.777 1.00 79.88 87 PHE A C 1
ATOM 654 O O . PHE A 1 87 ? -4.479 0.010 -2.543 1.00 79.88 87 PHE A O 1
ATOM 661 N N . THR A 1 88 ? -5.217 2.114 -2.813 1.00 80.25 88 THR A N 1
ATOM 662 C CA . THR A 1 88 ? -6.639 1.755 -2.624 1.00 80.25 88 THR A CA 1
ATOM 663 C C . THR A 1 88 ? -7.351 1.363 -3.920 1.00 80.25 88 THR A C 1
ATOM 665 O O . THR A 1 88 ? -8.468 0.853 -3.881 1.00 80.25 88 THR A O 1
ATOM 668 N N . GLY A 1 89 ? -6.738 1.620 -5.080 1.00 72.06 89 GLY A N 1
ATOM 669 C CA . GLY A 1 89 ? -7.385 1.446 -6.382 1.00 72.06 89 GLY A CA 1
ATOM 670 C C . GLY A 1 89 ? -8.408 2.534 -6.730 1.00 72.06 89 GLY A C 1
ATOM 671 O O . GLY A 1 89 ? -8.991 2.475 -7.811 1.00 72.06 89 GLY A O 1
ATOM 672 N N . ARG A 1 90 ? -8.611 3.527 -5.851 1.00 76.62 90 ARG A N 1
ATOM 673 C CA . ARG A 1 90 ? -9.459 4.703 -6.083 1.00 76.62 90 ARG A CA 1
ATOM 674 C C . ARG A 1 90 ? -8.567 5.901 -6.388 1.00 76.62 90 ARG A C 1
ATOM 676 O O . ARG A 1 90 ? -7.880 6.403 -5.504 1.00 76.62 90 ARG A O 1
ATOM 683 N N . ASP A 1 91 ? -8.550 6.323 -7.647 1.00 76.81 91 ASP A N 1
ATOM 684 C CA . ASP A 1 91 ? -7.697 7.412 -8.128 1.00 76.81 91 ASP A CA 1
ATOM 685 C C . ASP A 1 91 ? -6.224 7.237 -7.701 1.00 76.81 91 ASP A C 1
ATOM 687 O O . ASP A 1 91 ? -5.606 6.197 -7.936 1.00 76.81 91 ASP A O 1
ATOM 691 N N . GLU A 1 92 ? -5.651 8.260 -7.064 1.00 73.38 92 GLU A N 1
ATOM 692 C CA . GLU A 1 92 ? -4.275 8.280 -6.567 1.00 73.38 92 GLU A CA 1
ATOM 693 C C . GLU A 1 92 ? -4.168 8.014 -5.060 1.00 73.38 92 GLU A C 1
ATOM 695 O O . GLU A 1 92 ? -3.145 8.317 -4.436 1.00 73.38 92 GLU A O 1
ATOM 700 N N . GLU A 1 93 ? -5.228 7.486 -4.456 1.00 84.69 93 GLU A N 1
ATOM 701 C CA . GLU A 1 93 ? -5.254 7.216 -3.032 1.00 84.69 93 GLU A CA 1
ATOM 702 C C . GLU A 1 93 ? -4.381 6.016 -2.648 1.00 84.69 93 GLU A C 1
ATOM 704 O O . GLU A 1 93 ? -4.279 4.993 -3.337 1.00 84.69 93 GLU A O 1
ATOM 709 N N . ARG A 1 94 ? -3.765 6.133 -1.477 1.00 85.06 94 ARG A N 1
ATOM 710 C CA . ARG A 1 94 ? -2.878 5.125 -0.902 1.00 85.06 94 ARG A CA 1
ATOM 711 C C . ARG A 1 94 ? -3.125 4.964 0.583 1.00 85.06 94 ARG A C 1
ATOM 713 O O . ARG A 1 94 ? -3.613 5.879 1.241 1.00 85.06 94 ARG A O 1
ATOM 720 N N . VAL A 1 95 ? -2.724 3.818 1.108 1.00 86.88 95 VAL A N 1
ATOM 721 C CA . VAL A 1 95 ? -2.649 3.573 2.542 1.00 86.88 95 VAL A CA 1
ATOM 722 C C . VAL A 1 95 ? -1.192 3.536 2.967 1.00 86.88 95 VAL A C 1
ATOM 724 O O . VAL A 1 95 ? -0.378 2.820 2.382 1.00 86.88 95 VAL A O 1
ATOM 727 N N . ARG A 1 96 ? -0.863 4.326 3.986 1.00 85.12 96 ARG A N 1
ATOM 728 C CA . ARG A 1 96 ? 0.465 4.361 4.605 1.00 85.12 96 ARG A CA 1
ATOM 729 C C . ARG A 1 96 ? 0.361 4.134 6.101 1.00 85.12 96 ARG A C 1
ATOM 731 O O . ARG A 1 96 ? -0.650 4.484 6.711 1.00 85.12 96 ARG A O 1
ATOM 738 N N . TYR A 1 97 ? 1.430 3.622 6.687 1.00 83.94 97 TYR A N 1
ATOM 739 C CA . TYR A 1 97 ? 1.611 3.656 8.129 1.00 83.94 97 TYR A CA 1
ATOM 740 C C . TYR A 1 97 ? 2.583 4.782 8.499 1.00 83.94 97 TYR A C 1
ATOM 742 O O . TYR A 1 97 ? 3.720 4.805 8.030 1.00 83.94 97 TYR A O 1
ATOM 750 N N . SER A 1 98 ? 2.131 5.739 9.315 1.00 79.38 98 SER A N 1
ATOM 751 C CA . SER A 1 98 ? 3.003 6.766 9.893 1.00 79.38 98 SER A CA 1
ATOM 752 C C . SER A 1 98 ? 3.622 6.225 11.179 1.00 79.38 98 SER A C 1
ATOM 754 O O . SER A 1 98 ? 2.929 5.996 12.174 1.00 79.38 98 SER A O 1
ATOM 756 N N . TYR A 1 99 ? 4.941 6.024 11.171 1.00 74.00 99 TYR A N 1
ATOM 757 C CA . TYR A 1 99 ? 5.684 5.564 12.346 1.00 74.00 99 TYR A CA 1
ATOM 758 C C . TYR A 1 99 ? 5.770 6.620 13.447 1.00 74.00 99 TYR A C 1
ATOM 760 O O . TYR A 1 99 ? 5.800 6.239 14.620 1.00 74.00 99 TYR A O 1
ATOM 768 N N . ALA A 1 100 ? 5.743 7.905 13.087 1.00 71.88 100 ALA A N 1
ATOM 769 C CA . ALA A 1 100 ? 5.768 9.012 14.035 1.00 71.88 100 ALA A CA 1
ATOM 770 C C . ALA A 1 100 ? 4.472 9.066 14.853 1.00 71.88 100 ALA A C 1
ATOM 772 O O . ALA A 1 100 ? 4.497 9.124 16.082 1.00 71.88 100 ALA A O 1
ATOM 773 N N . THR A 1 101 ? 3.324 8.984 14.177 1.00 80.75 101 THR A N 1
ATOM 774 C CA . THR A 1 101 ? 2.016 9.064 14.842 1.00 80.75 101 THR A CA 1
ATOM 775 C C . THR A 1 101 ? 1.478 7.696 15.269 1.00 80.75 101 THR A C 1
ATOM 777 O O . THR A 1 101 ? 0.517 7.629 16.040 1.00 80.75 101 THR A O 1
ATOM 780 N N . LYS A 1 102 ? 2.106 6.602 14.808 1.00 83.06 102 LYS A N 1
ATOM 781 C CA . LYS A 1 102 ? 1.625 5.215 14.937 1.00 83.06 102 LYS A CA 1
ATOM 782 C C . LYS A 1 102 ? 0.202 5.067 14.392 1.00 83.06 102 LYS A C 1
ATOM 784 O O . LYS A 1 102 ? -0.663 4.470 15.037 1.00 83.06 102 LYS A O 1
ATOM 789 N N . ARG A 1 103 ? -0.061 5.662 13.223 1.00 89.44 103 ARG A N 1
ATOM 790 C CA . ARG A 1 103 ? -1.389 5.676 12.591 1.00 89.44 103 ARG A CA 1
ATOM 791 C C . ARG A 1 103 ? -1.366 5.054 11.208 1.00 89.44 103 ARG A C 1
ATOM 793 O O . ARG A 1 103 ? -0.417 5.228 10.448 1.00 89.44 103 ARG A O 1
ATOM 800 N N . LEU A 1 104 ? -2.445 4.349 10.892 1.00 90.19 104 LEU A N 1
ATOM 801 C CA . LEU A 1 104 ? -2.742 3.873 9.550 1.00 90.19 104 LEU A CA 1
ATOM 802 C C . LEU A 1 104 ? -3.600 4.933 8.863 1.00 90.19 104 LEU A C 1
ATOM 804 O O . LEU A 1 104 ? -4.628 5.341 9.401 1.00 90.19 104 LEU A O 1
ATOM 808 N N . GLU A 1 105 ? -3.152 5.412 7.710 1.00 91.50 105 GLU A N 1
ATOM 809 C CA . GLU A 1 105 ? -3.711 6.590 7.052 1.00 91.50 105 GLU A CA 1
ATOM 810 C C . GLU A 1 105 ? -4.082 6.278 5.608 1.00 91.50 105 GLU A C 1
ATOM 812 O O . GLU A 1 105 ? -3.245 5.785 4.851 1.00 91.50 105 GLU A O 1
ATOM 817 N N . ARG A 1 106 ? -5.310 6.628 5.215 1.00 91.44 106 ARG A N 1
ATOM 818 C CA . ARG A 1 106 ? -5.729 6.730 3.816 1.00 91.44 106 ARG A CA 1
ATOM 819 C C . ARG A 1 106 ? -5.412 8.143 3.350 1.00 91.44 106 ARG A C 1
ATOM 821 O O . ARG A 1 106 ? -5.862 9.114 3.952 1.00 91.44 106 ARG A O 1
ATOM 828 N N . VAL A 1 107 ? -4.616 8.261 2.300 1.00 88.19 107 VAL A N 1
ATOM 829 C CA . VAL A 1 107 ? -4.025 9.523 1.853 1.00 88.19 107 VAL A CA 1
ATOM 830 C C . VAL A 1 107 ? -4.299 9.704 0.371 1.00 88.19 107 VAL A C 1
ATOM 832 O O . VAL A 1 107 ? -4.100 8.773 -0.406 1.00 88.19 107 VAL A O 1
ATOM 835 N N . ALA A 1 108 ? -4.718 10.901 -0.025 1.00 84.50 108 ALA A N 1
ATOM 836 C CA . ALA A 1 108 ? -4.882 11.274 -1.424 1.00 84.50 108 ALA A CA 1
ATOM 837 C C . ALA A 1 108 ? -3.531 11.339 -2.162 1.00 84.50 108 ALA A C 1
ATOM 839 O O . ALA A 1 108 ? -2.461 11.436 -1.547 1.00 84.50 108 ALA A O 1
ATOM 840 N N . GLY A 1 109 ? -3.570 11.386 -3.497 1.00 73.00 109 GLY A N 1
ATOM 841 C CA . GLY A 1 109 ? -2.371 11.580 -4.327 1.00 73.00 109 GLY A CA 1
ATOM 842 C C . GLY A 1 109 ? -1.553 12.810 -3.922 1.00 73.00 109 GLY A C 1
ATOM 843 O O . GLY A 1 109 ? -0.323 12.745 -3.852 1.00 73.00 109 GLY A O 1
ATOM 844 N N . SER A 1 110 ? -2.248 13.881 -3.522 1.00 74.44 110 SER A N 1
ATOM 845 C CA . SER A 1 110 ? -1.696 15.149 -3.019 1.00 74.44 110 SER A CA 1
ATOM 846 C C . SER A 1 110 ? -0.925 15.037 -1.695 1.00 74.44 110 SER A C 1
ATOM 848 O O . SER A 1 110 ? -0.205 15.966 -1.320 1.00 74.44 110 SER A O 1
ATOM 850 N N . GLY A 1 111 ? -1.075 13.929 -0.966 1.00 74.12 111 GLY A N 1
ATOM 851 C CA . GLY A 1 111 ? -0.538 13.763 0.384 1.00 74.12 111 GLY A CA 1
ATOM 852 C C . GLY A 1 111 ? -1.467 14.247 1.501 1.00 74.12 111 GLY A C 1
ATOM 853 O O . GLY A 1 111 ? -1.060 14.222 2.660 1.00 74.12 111 GLY A O 1
ATOM 854 N N . GLU A 1 112 ? -2.683 14.693 1.183 1.00 84.56 112 GLU A N 1
ATOM 855 C CA . GLU A 1 112 ? -3.717 14.982 2.181 1.00 84.56 112 GLU A CA 1
ATOM 856 C C . GLU A 1 112 ? -4.214 13.691 2.840 1.00 84.56 112 GLU A C 1
ATOM 858 O O . GLU A 1 112 ? -4.551 12.729 2.149 1.00 84.56 112 GLU A O 1
ATOM 863 N N . VAL A 1 113 ? -4.255 13.665 4.173 1.00 89.31 113 VAL A N 1
ATOM 864 C CA . VAL A 1 113 ? -4.820 12.544 4.931 1.00 89.31 113 VAL A CA 1
ATOM 865 C C . VAL A 1 113 ? -6.340 12.634 4.849 1.00 89.31 113 VAL A C 1
ATOM 867 O O . VAL A 1 113 ? -6.935 13.550 5.405 1.00 89.31 113 VAL A O 1
ATOM 870 N N . LEU A 1 114 ? -6.951 11.678 4.155 1.00 91.81 114 LEU A N 1
ATOM 871 C CA . LEU A 1 114 ? -8.400 11.566 4.010 1.00 91.81 114 LEU A CA 1
ATOM 872 C C . LEU A 1 114 ? -9.015 10.946 5.263 1.00 91.81 114 LEU A C 1
ATOM 874 O O . LEU A 1 114 ? -10.022 11.419 5.779 1.00 91.81 114 LEU A O 1
ATOM 878 N N . GLU A 1 115 ? -8.392 9.876 5.756 1.00 94.31 115 GLU A N 1
ATOM 879 C CA . GLU A 1 115 ? -8.832 9.150 6.942 1.00 94.31 115 GLU A CA 1
ATOM 880 C C . GLU A 1 115 ? -7.633 8.585 7.689 1.00 94.31 115 GLU A C 1
ATOM 882 O O . GLU A 1 115 ? -6.585 8.308 7.102 1.00 94.31 115 GLU A O 1
ATOM 887 N N . SER A 1 116 ? -7.779 8.396 8.997 1.00 93.75 116 SER A N 1
ATOM 888 C CA . SER A 1 116 ? -6.680 7.934 9.830 1.00 93.75 116 SER A CA 1
ATOM 889 C C . SER A 1 116 ? -7.180 7.241 11.083 1.00 93.75 116 SER A C 1
ATOM 891 O O . SER A 1 116 ? -7.920 7.836 11.868 1.00 93.75 116 SER A O 1
ATOM 893 N N . ILE A 1 117 ? -6.690 6.034 11.339 1.00 94.56 117 ILE A N 1
ATOM 894 C CA . ILE A 1 117 ? -6.940 5.309 12.586 1.00 94.56 117 ILE A CA 1
ATOM 895 C C . ILE A 1 117 ? -5.640 5.077 13.340 1.00 94.56 117 ILE A C 1
ATOM 897 O O . ILE A 1 117 ? -4.563 5.008 12.752 1.00 94.56 117 ILE A O 1
ATOM 901 N N . LYS A 1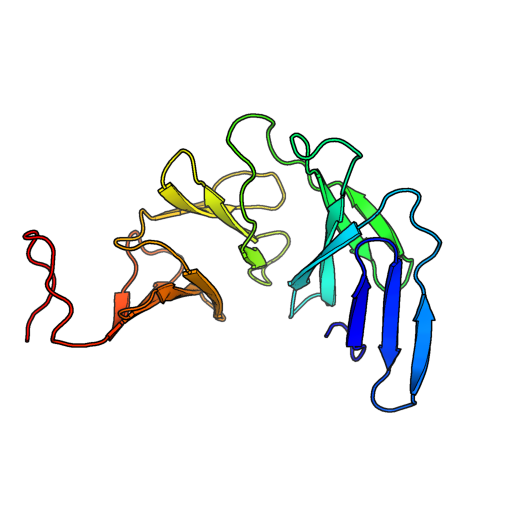 118 ? -5.744 4.919 14.658 1.00 92.00 118 LYS A N 1
ATOM 902 C CA . LYS A 1 118 ? -4.662 4.358 15.465 1.00 92.00 118 LYS A CA 1
ATOM 903 C C . LYS A 1 118 ? -4.917 2.852 15.585 1.00 92.00 118 LYS A C 1
ATOM 905 O O . LYS A 1 118 ? -5.871 2.479 16.269 1.00 92.00 118 LYS A O 1
ATOM 910 N N . PRO A 1 119 ? -4.135 1.989 14.916 1.00 86.12 119 PRO A N 1
ATOM 911 C CA . PRO A 1 119 ? -4.277 0.550 15.076 1.00 86.12 119 PRO A CA 1
ATOM 912 C C . PRO A 1 119 ? -4.044 0.173 16.540 1.00 86.12 119 PRO A C 1
ATOM 914 O O . PRO A 1 119 ? -3.169 0.732 17.199 1.00 86.12 119 PRO A O 1
ATOM 917 N N . GLN A 1 120 ? -4.806 -0.794 17.044 1.00 79.94 120 GLN A N 1
ATOM 918 C CA . GLN A 1 120 ? -4.603 -1.329 18.396 1.00 79.94 120 GLN A CA 1
ATOM 919 C C . GLN A 1 120 ? -3.391 -2.272 18.479 1.00 79.94 120 GLN A C 1
ATOM 921 O O . GLN A 1 120 ? -3.039 -2.738 19.556 1.00 79.94 120 GLN A O 1
ATOM 926 N N . VAL A 1 121 ? -2.750 -2.563 17.345 1.00 78.69 121 VAL A N 1
ATOM 927 C CA . VAL A 1 121 ? -1.651 -3.521 17.223 1.00 78.69 121 VAL A CA 1
ATOM 928 C C . VAL A 1 121 ? -0.566 -3.002 16.286 1.00 78.69 121 VAL A C 1
ATOM 930 O O . VAL A 1 121 ? -0.822 -2.176 15.411 1.00 78.69 121 VAL A O 1
ATOM 933 N N . THR A 1 122 ? 0.650 -3.529 16.422 1.00 80.75 122 THR A N 1
ATOM 934 C CA . THR A 1 122 ? 1.696 -3.346 15.409 1.00 80.75 122 THR A CA 1
ATOM 935 C C . THR A 1 122 ? 1.300 -4.053 14.117 1.00 80.75 122 THR A C 1
ATOM 937 O O . THR A 1 122 ? 0.956 -5.233 14.141 1.00 80.75 122 THR A O 1
ATOM 940 N N . ILE A 1 123 ? 1.376 -3.342 12.995 1.00 81.25 123 ILE A N 1
ATOM 941 C CA . ILE A 1 123 ? 1.086 -3.885 11.667 1.00 81.25 123 ILE A CA 1
ATOM 942 C C . ILE A 1 123 ? 2.314 -4.659 11.185 1.00 81.25 123 ILE A C 1
ATOM 944 O O . ILE A 1 123 ? 3.384 -4.073 11.046 1.00 81.25 123 ILE A O 1
ATOM 948 N N . ALA A 1 124 ? 2.166 -5.966 10.964 1.00 76.44 124 ALA A N 1
ATOM 949 C CA . ALA A 1 124 ? 3.214 -6.794 10.367 1.00 76.44 124 ALA A CA 1
ATOM 950 C C . ALA A 1 124 ? 3.043 -6.877 8.846 1.00 76.44 124 ALA A C 1
ATOM 952 O O . ALA A 1 124 ? 3.997 -6.677 8.102 1.00 76.44 124 ALA A O 1
ATOM 953 N N . GLU A 1 125 ? 1.815 -7.126 8.397 1.00 78.69 125 GLU A N 1
ATOM 954 C CA . GLU A 1 125 ? 1.456 -7.177 6.982 1.00 78.69 125 GLU A CA 1
ATOM 955 C C . GLU A 1 125 ? 0.112 -6.484 6.766 1.00 78.69 125 GLU A C 1
ATOM 957 O O . GLU A 1 125 ? -0.737 -6.430 7.664 1.00 78.69 125 GLU A O 1
ATOM 962 N N . ALA A 1 126 ? -0.083 -5.959 5.559 1.00 84.50 126 ALA A N 1
ATOM 963 C CA . ALA A 1 126 ? -1.332 -5.351 5.137 1.00 84.50 126 ALA A CA 1
ATOM 964 C C . ALA A 1 126 ? -1.699 -5.812 3.726 1.00 84.50 126 ALA A C 1
ATOM 966 O O . ALA A 1 126 ? -0.839 -6.038 2.877 1.00 84.50 126 ALA A O 1
ATOM 967 N N . LEU A 1 127 ? -2.996 -5.935 3.489 1.00 83.00 127 LEU A N 1
ATOM 968 C CA . LEU A 1 127 ? -3.623 -6.329 2.242 1.00 83.00 127 LEU A CA 1
ATOM 969 C C . LEU A 1 127 ? -4.783 -5.380 1.959 1.00 83.00 127 LEU A C 1
ATOM 971 O O . LEU A 1 127 ? -5.539 -4.996 2.853 1.00 83.00 127 LEU A O 1
ATOM 975 N N . LEU A 1 128 ? -4.937 -5.005 0.696 1.00 83.75 128 LEU A N 1
ATOM 976 C CA . LEU A 1 128 ? -6.042 -4.156 0.280 1.00 83.75 128 LEU A CA 1
ATOM 977 C C . LEU A 1 128 ? -7.322 -4.985 0.129 1.00 83.75 128 LEU A C 1
ATOM 979 O O . LEU A 1 128 ? -7.307 -6.033 -0.516 1.00 83.75 128 LEU A O 1
ATOM 983 N N . ALA A 1 129 ? -8.431 -4.463 0.647 1.00 84.25 129 ALA A N 1
ATOM 984 C CA . ALA A 1 129 ? -9.784 -4.887 0.305 1.00 84.25 129 ALA A CA 1
ATOM 985 C C . ALA A 1 129 ? -10.506 -3.778 -0.487 1.00 84.25 129 ALA A C 1
ATOM 987 O O . ALA A 1 129 ? -10.050 -2.638 -0.547 1.00 84.25 129 ALA A O 1
ATOM 988 N N . THR A 1 130 ? -11.648 -4.095 -1.102 1.00 79.69 130 THR A N 1
ATOM 989 C CA . THR A 1 130 ? -12.403 -3.166 -1.972 1.00 79.69 130 THR A CA 1
ATOM 990 C C . THR A 1 130 ? -12.787 -1.847 -1.281 1.00 79.69 130 THR A C 1
ATOM 992 O O . THR A 1 130 ? -12.870 -0.785 -1.909 1.00 79.69 130 THR A O 1
ATOM 995 N N . ASP A 1 131 ? -13.048 -1.907 0.017 1.00 86.69 131 ASP A N 1
ATOM 996 C CA . ASP A 1 131 ? -13.573 -0.827 0.848 1.00 86.69 131 ASP A CA 1
ATOM 997 C C . ASP A 1 131 ? -12.775 -0.631 2.141 1.00 86.69 131 ASP A C 1
ATOM 999 O O . ASP A 1 131 ? -13.251 0.020 3.067 1.00 86.69 131 ASP A O 1
ATOM 1003 N N . GLY A 1 132 ? -11.549 -1.149 2.205 1.00 90.44 132 GLY A N 1
ATOM 1004 C CA . GLY A 1 132 ? -10.734 -1.018 3.400 1.00 90.44 132 GLY A CA 1
ATOM 1005 C C . GLY A 1 132 ? -9.384 -1.704 3.304 1.00 90.44 132 GLY A C 1
ATOM 1006 O O . GLY A 1 132 ? -8.916 -2.088 2.232 1.00 90.44 132 GLY A O 1
ATOM 1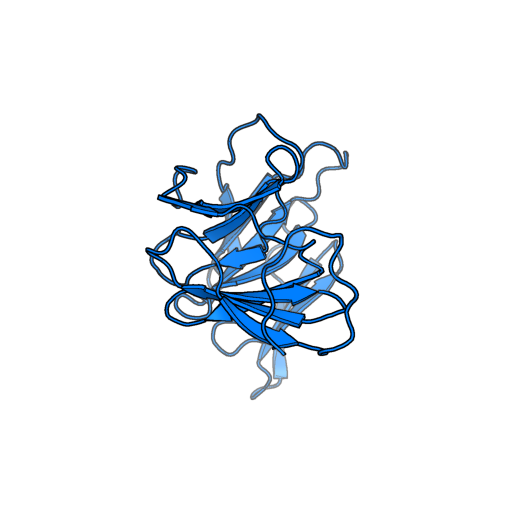007 N N . VAL A 1 133 ? -8.754 -1.880 4.458 1.00 90.38 133 VAL A N 1
ATOM 1008 C CA . VAL A 1 133 ? -7.471 -2.571 4.581 1.00 90.38 133 VAL A CA 1
ATOM 1009 C C . VAL A 1 133 ? -7.585 -3.686 5.591 1.00 90.38 133 VAL A C 1
ATOM 1011 O O . VAL A 1 133 ? -7.993 -3.470 6.731 1.00 90.38 133 VAL A O 1
ATOM 1014 N N . ILE A 1 134 ? -7.185 -4.878 5.170 1.00 89.00 134 ILE A N 1
ATOM 1015 C CA . ILE A 1 134 ? -6.942 -5.994 6.068 1.00 89.00 134 ILE A CA 1
ATOM 1016 C C . ILE A 1 134 ? -5.492 -5.883 6.516 1.00 89.00 134 ILE A C 1
ATOM 1018 O O . ILE A 1 134 ? -4.597 -5.768 5.689 1.00 89.00 134 ILE A O 1
ATOM 1022 N N . PHE A 1 135 ? -5.234 -5.912 7.810 1.00 88.81 135 PHE A N 1
ATOM 1023 C CA . PHE A 1 135 ? -3.876 -5.958 8.331 1.00 88.81 135 PHE A CA 1
ATOM 1024 C C . PHE A 1 135 ? -3.794 -6.977 9.449 1.00 88.81 135 PHE A C 1
ATOM 1026 O O . PHE A 1 135 ? -4.756 -7.197 10.183 1.00 88.81 135 PHE A O 1
ATOM 1033 N N . CYS A 1 136 ? -2.649 -7.626 9.571 1.00 84.56 136 CYS A N 1
ATOM 1034 C CA . CYS A 1 136 ? -2.445 -8.642 10.585 1.00 84.56 136 CYS A CA 1
ATOM 1035 C C . CYS A 1 136 ? -1.208 -8.346 11.421 1.00 84.56 136 CYS A C 1
ATOM 1037 O O . CYS A 1 136 ? -0.307 -7.582 11.057 1.00 84.56 136 CYS A O 1
ATOM 1039 N N . ASN A 1 137 ? -1.198 -8.977 12.582 1.00 81.44 137 ASN A N 1
ATOM 1040 C CA . ASN A 1 137 ? -0.028 -9.126 13.418 1.00 81.44 137 ASN A CA 1
ATOM 1041 C C . ASN A 1 137 ? 0.141 -10.621 13.745 1.00 81.44 137 ASN A C 1
ATOM 1043 O O . ASN A 1 137 ? -0.525 -11.485 13.175 1.00 81.44 137 ASN A O 1
ATOM 1047 N N . LYS A 1 138 ? 1.011 -10.944 14.706 1.00 75.56 138 LYS A N 1
ATOM 1048 C CA . LYS A 1 138 ? 1.221 -12.334 15.143 1.00 75.56 138 LYS A CA 1
ATOM 1049 C C . LYS A 1 138 ? -0.002 -12.986 15.809 1.00 75.56 138 LYS A C 1
ATOM 1051 O O . LYS A 1 138 ? 0.001 -14.199 15.975 1.00 75.56 138 LYS A O 1
ATOM 1056 N N . THR A 1 139 ? -0.997 -12.214 16.246 1.00 77.69 139 THR A N 1
ATOM 1057 C CA . THR A 1 139 ? -2.078 -12.683 17.130 1.00 77.69 139 THR A CA 1
ATOM 1058 C C . THR A 1 139 ? -3.482 -12.549 16.539 1.00 77.69 139 THR A C 1
ATOM 1060 O O . THR A 1 139 ? -4.414 -13.167 17.058 1.00 77.69 139 THR A O 1
ATOM 1063 N N . GLY A 1 140 ? -3.651 -11.790 15.456 1.00 83.12 140 GLY A N 1
ATOM 1064 C CA . GLY A 1 140 ? -4.946 -11.547 14.841 1.00 83.12 140 GLY A CA 1
ATOM 1065 C C . GLY A 1 140 ? -4.885 -10.851 13.485 1.00 83.12 140 GLY A C 1
ATOM 1066 O O . GLY A 1 140 ? -3.862 -10.316 13.051 1.00 83.12 140 GLY A O 1
ATOM 1067 N N . VAL A 1 141 ? -6.036 -10.883 12.825 1.00 86.50 141 VAL A N 1
ATOM 1068 C CA . VAL A 1 141 ? -6.336 -10.287 11.529 1.00 86.50 141 VAL A CA 1
ATOM 1069 C C . VAL A 1 141 ? -7.428 -9.253 11.744 1.00 86.50 141 VAL A C 1
ATOM 1071 O O . VAL A 1 141 ? -8.509 -9.562 12.244 1.00 86.50 141 VAL A O 1
ATOM 1074 N N . PHE A 1 142 ? -7.144 -8.025 11.347 1.00 91.75 142 PHE A N 1
ATOM 1075 C CA . PHE A 1 142 ? -7.998 -6.867 11.526 1.00 91.75 142 PHE A CA 1
ATOM 1076 C C . PHE A 1 142 ? -8.420 -6.334 10.165 1.00 91.75 142 PHE A C 1
ATOM 1078 O O . PHE A 1 142 ? -7.681 -6.439 9.189 1.00 91.75 142 PHE A O 1
ATOM 1085 N N . PHE A 1 143 ? -9.596 -5.730 10.113 1.00 92.25 143 PHE A N 1
ATOM 1086 C CA . PHE A 1 143 ? -10.106 -5.031 8.951 1.00 92.25 143 PHE A CA 1
ATOM 1087 C C . PHE A 1 143 ? -10.476 -3.611 9.332 1.00 92.25 143 PHE A C 1
ATOM 1089 O O . PHE A 1 143 ? -11.302 -3.383 10.213 1.00 92.25 143 PHE A O 1
ATOM 1096 N N . TRP A 1 144 ? -9.861 -2.650 8.662 1.00 94.00 144 TRP A N 1
ATOM 1097 C CA . TRP A 1 144 ? -10.270 -1.262 8.718 1.00 94.00 144 TRP A CA 1
ATOM 1098 C C . TRP A 1 144 ? -11.096 -0.917 7.477 1.00 94.00 144 TRP A C 1
ATOM 1100 O O . TRP A 1 144 ? -10.506 -0.693 6.418 1.00 94.00 144 TRP A O 1
ATOM 1110 N N . PRO A 1 145 ? -12.435 -0.867 7.588 1.00 92.69 145 PRO A N 1
ATOM 1111 C CA . PRO A 1 145 ? -13.277 -0.301 6.544 1.00 92.69 145 PRO A CA 1
ATOM 1112 C C . PRO A 1 145 ? -13.103 1.219 6.489 1.00 92.69 145 PRO A C 1
ATOM 1114 O O . PRO A 1 145 ? -13.118 1.907 7.516 1.00 92.69 145 PRO A O 1
ATOM 1117 N N . PHE A 1 146 ? -12.973 1.754 5.280 1.00 91.94 146 PHE A N 1
ATOM 1118 C CA . PHE A 1 146 ? -12.926 3.194 5.066 1.00 91.94 146 PHE A CA 1
ATOM 1119 C C . PHE A 1 146 ? -14.245 3.848 5.503 1.00 91.94 146 PHE A C 1
ATOM 1121 O O . PHE A 1 146 ? -15.332 3.288 5.356 1.00 91.94 146 PHE A O 1
ATOM 1128 N N . GLY A 1 147 ? -14.140 5.041 6.072 1.00 91.31 147 GLY A N 1
ATOM 1129 C CA . GLY A 1 147 ? -15.219 5.787 6.712 1.00 91.31 147 GLY A CA 1
ATOM 1130 C C . GLY A 1 147 ? -15.367 5.501 8.208 1.00 91.31 147 GLY A C 1
ATOM 1131 O O . GLY A 1 147 ? -16.072 6.242 8.895 1.00 91.31 147 GLY A O 1
ATOM 1132 N N . MET A 1 148 ? -14.692 4.479 8.748 1.00 91.62 148 MET A N 1
ATOM 1133 C CA . MET A 1 148 ? -14.706 4.185 10.183 1.00 91.62 148 MET A CA 1
ATOM 1134 C C . MET A 1 148 ? -13.460 4.710 10.899 1.00 91.62 148 MET A C 1
ATOM 1136 O O . MET A 1 148 ? -12.355 4.737 10.361 1.00 91.62 148 MET A O 1
ATOM 1140 N N . GLN A 1 149 ? -13.644 5.093 12.164 1.00 91.62 149 GLN A N 1
ATOM 1141 C CA . GLN A 1 149 ? -12.575 5.591 13.043 1.00 91.62 149 GLN A CA 1
ATOM 1142 C C . GLN A 1 149 ? -11.812 4.470 13.769 1.00 91.62 149 GLN A C 1
ATOM 1144 O O . GLN A 1 149 ? -10.899 4.740 14.549 1.00 91.62 149 GLN A O 1
ATOM 1149 N N . HIS A 1 150 ? -12.189 3.212 13.543 1.00 88.31 150 HIS A N 1
ATOM 1150 C CA . HIS A 1 150 ? -11.590 2.044 14.178 1.00 88.31 150 HIS A CA 1
ATOM 1151 C C . HIS A 1 150 ? -11.547 0.860 13.210 1.00 88.31 150 HIS A C 1
ATOM 1153 O O . HIS A 1 150 ? -12.362 0.758 12.294 1.00 88.31 150 HIS A O 1
ATOM 1159 N N . ALA A 1 151 ? -10.585 -0.033 13.435 1.00 90.81 151 ALA A N 1
ATOM 1160 C CA . ALA A 1 151 ? -10.547 -1.340 12.795 1.00 90.81 151 ALA A CA 1
ATOM 1161 C C . ALA A 1 151 ? -11.358 -2.354 13.608 1.00 90.81 151 ALA A C 1
ATOM 1163 O O . ALA A 1 151 ? -11.513 -2.216 14.822 1.00 90.81 151 ALA A O 1
ATOM 1164 N N . VAL A 1 152 ? -11.835 -3.392 12.935 1.00 90.44 152 VAL A N 1
ATOM 1165 C CA . VAL A 1 152 ? -12.585 -4.507 13.508 1.00 90.44 152 VAL A CA 1
ATOM 1166 C C . VAL A 1 152 ? -11.710 -5.757 13.465 1.00 90.44 152 VAL A C 1
ATOM 1168 O O . VAL A 1 152 ? -11.033 -6.007 12.471 1.00 90.44 152 VAL A O 1
ATOM 1171 N N . LEU A 1 153 ? -11.707 -6.558 14.530 1.00 89.12 153 LEU A N 1
ATOM 1172 C CA . LEU A 1 153 ? -11.060 -7.870 14.522 1.00 89.12 153 LEU A CA 1
ATOM 1173 C C . LEU A 1 153 ? -11.893 -8.841 13.670 1.00 89.12 153 LEU A C 1
ATOM 1175 O O . LEU A 1 153 ? -13.065 -9.062 13.965 1.00 89.12 153 LEU A O 1
ATOM 1179 N N . LEU A 1 154 ? -11.294 -9.426 12.632 1.00 85.75 154 LEU A N 1
ATOM 1180 C CA . LEU A 1 154 ? -11.934 -10.455 11.803 1.00 85.75 154 LEU A CA 1
ATOM 1181 C C . LEU A 1 154 ? -11.723 -11.859 12.373 1.00 85.75 154 LEU A C 1
ATOM 1183 O O . LEU A 1 154 ? -12.639 -12.677 12.381 1.00 85.75 154 LEU A O 1
ATOM 1187 N N . ALA A 1 155 ? -10.500 -12.145 12.816 1.00 80.81 155 ALA A N 1
ATOM 1188 C CA . ALA A 1 155 ? -10.108 -13.430 13.382 1.00 80.81 155 ALA A CA 1
ATOM 1189 C C . ALA A 1 155 ? -8.885 -13.242 14.283 1.00 80.81 155 ALA A C 1
ATOM 1191 O O . ALA A 1 155 ? -7.994 -12.461 13.958 1.00 80.81 155 ALA A O 1
ATOM 1192 N N . GLY A 1 156 ? -8.804 -13.964 15.396 1.00 73.50 156 GLY A N 1
ATOM 1193 C CA . GLY A 1 156 ? -7.670 -13.868 16.312 1.00 73.50 156 GLY A CA 1
ATOM 1194 C C . GLY A 1 156 ? -7.643 -15.004 17.320 1.00 73.50 156 GLY A C 1
ATOM 1195 O O . GLY A 1 156 ? -8.634 -15.707 17.510 1.00 73.50 156 GLY A O 1
ATOM 1196 N N . HIS A 1 157 ? -6.486 -15.210 17.945 1.00 56.44 157 HIS A N 1
ATOM 1197 C CA . HIS A 1 157 ? -6.330 -16.242 18.963 1.00 56.44 157 HIS A CA 1
ATOM 1198 C C . HIS A 1 157 ? -6.927 -15.765 20.297 1.00 56.44 157 HIS A C 1
ATOM 1200 O O . HIS A 1 157 ? -6.476 -14.758 20.840 1.00 56.44 157 HIS A O 1
ATOM 1206 N N . ALA A 1 158 ? -7.884 -16.511 20.865 1.00 53.00 158 ALA A N 1
ATOM 1207 C CA . ALA A 1 158 ? -8.555 -16.164 22.128 1.00 53.00 158 ALA A CA 1
ATOM 1208 C C . ALA A 1 158 ? -7.595 -16.030 23.332 1.00 53.00 158 ALA A C 1
ATOM 1210 O O . ALA A 1 158 ? -7.909 -15.368 24.314 1.00 53.00 158 ALA A O 1
ATOM 1211 N N . SER A 1 159 ? -6.403 -16.639 23.262 1.00 50.12 159 SER A N 1
ATOM 1212 C CA . SER A 1 159 ? -5.395 -16.584 24.335 1.00 50.12 159 SER A CA 1
ATOM 1213 C C . SER A 1 159 ? -4.310 -15.514 24.154 1.00 50.12 159 SER A C 1
ATOM 1215 O O . SER A 1 159 ? -3.296 -15.559 24.857 1.00 50.12 159 SER A O 1
ATOM 1217 N N . ALA A 1 160 ? -4.458 -14.582 23.208 1.00 45.97 160 ALA A N 1
ATOM 1218 C CA . ALA A 1 160 ? -3.585 -13.417 23.186 1.00 45.97 160 ALA A CA 1
ATOM 1219 C C . ALA A 1 160 ? -3.907 -12.592 24.435 1.00 45.97 160 ALA A C 1
ATOM 1221 O O . ALA A 1 160 ? -4.912 -11.888 24.472 1.00 45.97 160 ALA A O 1
ATOM 1222 N N . ALA A 1 161 ? -3.095 -12.763 25.481 1.00 42.09 161 ALA A N 1
ATOM 1223 C CA . ALA A 1 161 ? -3.172 -11.980 26.699 1.00 42.09 161 ALA A CA 1
ATOM 1224 C C . ALA A 1 161 ? -3.213 -10.504 26.299 1.00 42.09 161 ALA A C 1
ATOM 1226 O O . ALA A 1 161 ? -2.222 -9.957 25.815 1.00 42.09 161 ALA A O 1
ATOM 1227 N N . GLY A 1 162 ? -4.390 -9.896 26.428 1.00 41.16 162 GLY A N 1
ATOM 1228 C CA . GLY A 1 162 ? -4.511 -8.459 26.337 1.00 41.16 162 GLY A CA 1
ATOM 1229 C C . GLY A 1 162 ? -3.612 -7.875 27.412 1.00 41.16 162 GLY A C 1
ATOM 1230 O O . GLY A 1 162 ? -3.708 -8.262 28.580 1.00 41.16 162 GLY A O 1
ATOM 1231 N N . GLU A 1 163 ? -2.741 -6.948 27.036 1.00 44.44 163 GLU A N 1
ATOM 1232 C CA . GLU A 1 163 ? -2.317 -5.951 28.004 1.00 44.44 163 GLU A CA 1
ATOM 1233 C C . GLU A 1 163 ? -3.586 -5.195 28.418 1.00 44.44 163 GLU A C 1
ATOM 1235 O O . GLU A 1 163 ? -4.118 -4.404 27.650 1.00 44.44 163 GLU A O 1
ATOM 1240 N N . ALA A 1 164 ? -4.140 -5.622 29.556 1.00 43.72 164 ALA A N 1
ATOM 1241 C CA . ALA A 1 164 ? -4.990 -4.952 30.545 1.00 43.72 164 ALA A CA 1
ATOM 1242 C C . ALA A 1 164 ? -6.145 -3.999 30.140 1.00 43.72 164 ALA A C 1
ATOM 1244 O O . ALA A 1 164 ? -6.843 -3.547 31.044 1.00 43.72 164 ALA A O 1
ATOM 1245 N N . ASP A 1 165 ? -6.446 -3.755 28.861 1.00 42.28 165 ASP A N 1
ATOM 1246 C CA . ASP A 1 165 ? -7.297 -2.617 28.459 1.00 42.28 165 ASP A CA 1
ATOM 1247 C C . ASP A 1 165 ? -8.637 -3.017 27.801 1.00 42.28 165 ASP A C 1
ATOM 1249 O O . ASP A 1 165 ? -9.326 -2.205 27.184 1.00 42.28 165 ASP A O 1
ATOM 1253 N N . GLY A 1 166 ? -9.076 -4.264 27.996 1.00 39.81 166 GLY A N 1
ATOM 1254 C CA . GLY A 1 166 ? -10.513 -4.559 28.056 1.00 39.81 166 GLY A CA 1
ATOM 1255 C C . GLY A 1 166 ? -11.334 -4.457 26.763 1.00 39.81 166 GLY A C 1
ATOM 1256 O O . GLY A 1 166 ? -12.525 -4.166 26.845 1.00 39.81 166 GLY A O 1
ATOM 1257 N N . TYR A 1 167 ? -10.777 -4.778 25.593 1.00 40.47 167 TYR A N 1
ATOM 1258 C CA . TYR A 1 167 ? -11.588 -5.045 24.393 1.00 40.47 167 TYR A CA 1
ATOM 1259 C C . TYR A 1 167 ? -11.310 -6.437 23.818 1.00 40.47 167 TYR A C 1
ATOM 1261 O O . TYR A 1 167 ? -10.517 -6.617 22.901 1.00 40.47 167 TYR A O 1
ATOM 1269 N N . GLY A 1 168 ? -12.010 -7.428 24.370 1.00 34.56 168 GLY A N 1
ATOM 1270 C CA . GLY A 1 168 ? -12.110 -8.782 23.831 1.00 34.56 168 GLY A CA 1
ATOM 1271 C C . GLY A 1 168 ? -13.071 -9.614 24.675 1.00 34.56 168 GLY A C 1
ATOM 1272 O O . GLY A 1 168 ? -12.723 -10.033 25.775 1.00 34.56 168 GLY A O 1
ATOM 1273 N N . TRP A 1 169 ? -14.304 -9.811 24.206 1.00 38.41 169 TRP A N 1
ATOM 1274 C CA . TRP A 1 169 ? -15.228 -10.767 24.819 1.00 38.41 169 TRP A CA 1
ATOM 1275 C C . TRP A 1 169 ? -15.010 -12.160 24.211 1.00 38.41 169 TRP A C 1
ATOM 1277 O O . TRP A 1 169 ? -15.234 -12.324 23.017 1.00 38.41 169 TRP A O 1
ATOM 1287 N N . ARG A 1 170 ? -14.647 -13.095 25.105 1.00 43.16 170 ARG A 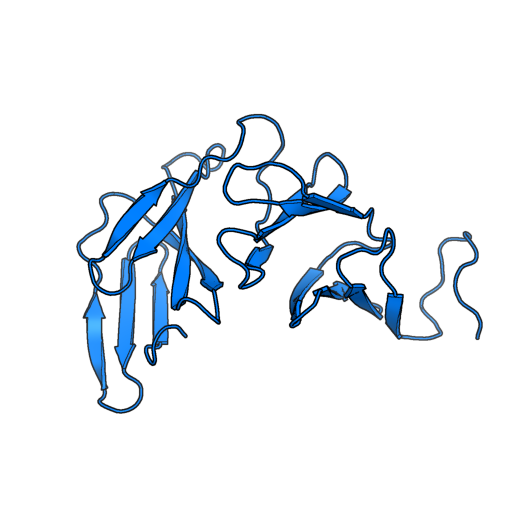N 1
ATOM 1288 C CA . ARG A 1 170 ? -14.551 -14.573 25.037 1.00 43.16 170 ARG A CA 1
ATOM 1289 C C . ARG A 1 170 ? -13.690 -15.210 23.948 1.00 43.16 170 ARG A C 1
ATOM 1291 O O . ARG A 1 170 ? -14.126 -15.257 22.782 1.00 43.16 170 ARG A O 1
#

pLDDT: mean 73.66, std 15.06, range [34.56, 94.56]

Secondary structure (DSSP, 8-state):
-BTTBEEEEETTEEEEE-TTT--EEE----SS-EEEEEE-TTT--EEEEE--SSTT--EEEEE-TTT--EEEE---S-SS--EEEEE-SSTT-EEEEETTTTEEEEE-TTS-EEEEE--SS--SEEEEETTEEEEE-SSEEEEEETT-SS-EEEEE-TT----SS-----

Sequence (170 aa):
FSKGRLLVSDCKRTVWVDPRTGAQGAGAETPSPHRLESVNPVTGEVLVANIGSAVANLSWSKINMDTWATTPVKLRPCEEVPDILLFTGRDEERVRYSYATKRLERVAGSGEVLESIKPQVTIAEALLATDGVIFCNKTGVFFWPFGMQHAVLLAGHASAAGEADGYGWR

Foldseek 3Di:
DFPQWDWDDDQQWIKIANPVPRDIDTQDRDPFRWDFQEALHQPRKTKTWGDDPDPQDTWIWIADPVNRDTDTQDAPPDADDWSFQYAQNPAQWTWTQGPVVCWIFTAHSNRHTPAIENAPDDFPHWDHDNQFIWTDDPFFIWTDGPPDRYIHTPDGDLPPPPPPDDPDDD

Organism: Alexandrium catenella (NCBI:txid2925)

Radius of gyration: 17.89 Å; chains: 1; bounding box: 38×33×54 Å